Protein AF-A0A1V2AYZ2-F1 (afdb_monomer_lite)

Radius of gyration: 11.79 Å; chains: 1; bounding box: 23×23×30 Å

Secondary structure (DSSP, 8-state):
---GGGSS--HHHHHHSSSSGGGGEE-SS-HHHHHHHHHHHHHH-TTS-HHHHHHHHHHHHHHSPSSEEHHHHHHHHHHHHH-

Foldseek 3Di:
DQDCLVVDDCPVVCVPDPDNVCSQFQDPVPVVSLVVLLVSVCVVCVPDDSVQLSVQLVVLPVVADPSRGPRNSVVSSVVSSVD

Sequence (83 aa):
MAHPVLNEDWSDYDNKKKKKEDRLFFSCEEQWEVDYLVKKLKRYYPAKTETQIRSAIESCCRTVRAPRPRTEFVACVTSRLDS

Structure (mmCIF, N/CA/C/O backbone):
data_AF-A0A1V2AYZ2-F1
#
_entry.id 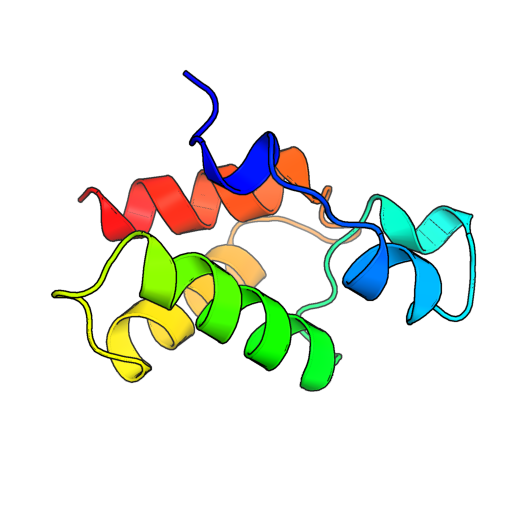  AF-A0A1V2AYZ2-F1
#
loop_
_atom_site.group_PDB
_atom_site.id
_atom_site.type_symbol
_atom_site.label_atom_id
_atom_site.label_alt_id
_atom_site.label_comp_id
_atom_site.label_asym_id
_atom_site.label_entity_id
_atom_site.label_seq_id
_atom_site.pdbx_PDB_ins_code
_atom_site.Cartn_x
_atom_site.Cartn_y
_atom_site.Cartn_z
_atom_site.occupancy
_atom_site.B_iso_or_equiv
_atom_site.auth_seq_id
_atom_site.auth_comp_id
_atom_site.auth_asym_id
_atom_site.auth_atom_id
_atom_site.pdbx_PDB_model_num
ATOM 1 N N . MET A 1 1 ? -9.357 -14.935 -2.171 1.00 54.06 1 MET A N 1
ATOM 2 C CA . MET A 1 1 ? -10.110 -13.969 -3.004 1.00 54.06 1 MET A CA 1
ATOM 3 C C . MET A 1 1 ? -9.312 -12.676 -3.059 1.00 54.06 1 MET A C 1
ATOM 5 O O . MET A 1 1 ? -8.669 -12.359 -2.068 1.00 54.06 1 MET A O 1
ATOM 9 N N . ALA A 1 2 ? -9.286 -11.978 -4.196 1.00 67.88 2 ALA A N 1
ATOM 10 C CA . ALA A 1 2 ? -8.608 -10.684 -4.291 1.00 67.88 2 ALA A CA 1
ATOM 11 C C . ALA A 1 2 ? -9.379 -9.635 -3.471 1.00 67.88 2 ALA A C 1
ATOM 13 O O . ALA A 1 2 ? -10.602 -9.557 -3.577 1.00 67.88 2 ALA A O 1
ATOM 14 N N . HIS A 1 3 ? -8.679 -8.862 -2.637 1.00 82.81 3 HIS A N 1
ATOM 15 C CA . HIS A 1 3 ? -9.305 -7.826 -1.813 1.00 82.81 3 HIS A CA 1
ATOM 16 C C . HIS A 1 3 ? -9.888 -6.702 -2.703 1.00 82.81 3 HIS A C 1
ATOM 18 O O . HIS A 1 3 ? -9.240 -6.345 -3.692 1.00 82.81 3 HIS A O 1
ATOM 24 N N . PRO A 1 4 ? -11.050 -6.095 -2.371 1.00 85.69 4 PRO A N 1
ATOM 25 C CA . PRO A 1 4 ? -11.719 -5.085 -3.207 1.00 85.69 4 PRO A CA 1
ATOM 26 C C . PRO A 1 4 ? -10.838 -3.913 -3.661 1.00 85.69 4 PRO A C 1
ATOM 28 O O . PRO A 1 4 ? -11.016 -3.401 -4.760 1.00 85.69 4 PRO A O 1
ATOM 31 N N . VAL A 1 5 ? -9.835 -3.543 -2.861 1.00 87.81 5 VAL A N 1
ATOM 32 C CA . VAL A 1 5 ? -8.839 -2.501 -3.185 1.00 87.81 5 VAL A CA 1
ATOM 33 C C . VAL A 1 5 ? -8.077 -2.758 -4.502 1.00 87.81 5 VAL A C 1
ATOM 35 O O . VAL A 1 5 ? -7.602 -1.819 -5.144 1.00 87.81 5 VAL A O 1
ATOM 38 N N . LEU A 1 6 ? -7.954 -4.022 -4.931 1.00 86.19 6 LEU A N 1
ATOM 39 C CA . LEU A 1 6 ? -7.333 -4.395 -6.208 1.00 86.19 6 LEU A CA 1
ATOM 40 C C . LEU A 1 6 ? -8.232 -4.113 -7.417 1.00 86.19 6 LEU A C 1
ATOM 42 O O . LEU A 1 6 ? -7.709 -3.960 -8.516 1.00 86.19 6 LEU A O 1
ATOM 46 N N . ASN A 1 7 ? -9.545 -4.013 -7.205 1.00 86.62 7 ASN A N 1
ATOM 47 C CA . ASN A 1 7 ? -10.530 -3.731 -8.249 1.00 86.62 7 ASN A CA 1
ATOM 48 C C . ASN A 1 7 ? -10.849 -2.231 -8.370 1.00 86.62 7 ASN A C 1
ATOM 50 O O . ASN A 1 7 ? -11.596 -1.841 -9.263 1.00 86.62 7 ASN A O 1
ATOM 54 N N . GLU A 1 8 ? -10.327 -1.390 -7.472 1.00 87.88 8 GLU A N 1
ATOM 55 C CA . GLU A 1 8 ? -10.480 0.063 -7.574 1.00 87.88 8 GLU A CA 1
ATOM 56 C C . GLU A 1 8 ? -9.704 0.652 -8.746 1.00 87.88 8 GLU A C 1
ATOM 58 O O . GLU A 1 8 ? -8.756 0.061 -9.257 1.00 87.88 8 GLU A O 1
ATOM 63 N N . ASP A 1 9 ? -10.041 1.893 -9.087 1.00 88.44 9 ASP A N 1
ATOM 64 C CA . ASP A 1 9 ? -9.238 2.678 -10.005 1.00 88.44 9 ASP A CA 1
ATOM 65 C C . ASP A 1 9 ? -7.842 2.962 -9.422 1.00 88.44 9 ASP A C 1
ATOM 67 O O . ASP A 1 9 ? -7.685 3.451 -8.298 1.00 88.44 9 ASP A O 1
ATOM 71 N N . TRP A 1 10 ? -6.811 2.615 -10.190 1.00 91.62 10 TRP A N 1
ATOM 72 C CA . TRP A 1 10 ? -5.404 2.899 -9.896 1.00 91.62 10 TRP A CA 1
ATOM 73 C C . TRP A 1 10 ? -4.826 3.951 -10.849 1.00 91.62 10 TRP A C 1
ATOM 75 O O . TRP A 1 10 ? -3.625 4.203 -10.796 1.00 91.62 10 TRP A O 1
ATOM 85 N N . SER A 1 11 ? -5.649 4.601 -11.680 1.00 90.88 11 SER A N 1
ATOM 86 C CA . SER A 1 11 ? -5.191 5.566 -12.686 1.00 90.88 11 SER A CA 1
ATOM 87 C C . SER A 1 11 ? -4.333 6.683 -12.091 1.00 90.88 11 SER A C 1
ATOM 89 O O . SER A 1 11 ? -3.294 7.007 -12.657 1.00 90.88 11 SER A O 1
ATOM 91 N N . ASP A 1 12 ? -4.685 7.221 -10.920 1.00 89.19 12 ASP A N 1
ATOM 92 C CA . ASP A 1 12 ? -3.872 8.242 -10.237 1.00 89.19 12 ASP A CA 1
ATOM 93 C C . ASP A 1 12 ? -2.463 7.744 -9.885 1.00 89.19 12 ASP A C 1
ATOM 95 O O . ASP A 1 12 ? -1.470 8.452 -10.068 1.00 89.19 12 ASP A O 1
ATOM 99 N N . TYR A 1 13 ? -2.366 6.509 -9.391 1.00 90.12 13 TYR A N 1
ATOM 100 C CA . TYR A 1 13 ? -1.092 5.870 -9.078 1.00 90.12 13 TYR A CA 1
ATOM 101 C C . TYR A 1 13 ? -0.298 5.590 -10.357 1.00 90.12 13 TYR A C 1
ATOM 103 O O . TYR A 1 13 ? 0.879 5.939 -10.454 1.00 90.12 13 TYR A O 1
ATOM 111 N N . ASP A 1 14 ? -0.964 5.034 -11.367 1.00 90.62 14 ASP A N 1
ATOM 112 C CA . ASP A 1 14 ? -0.372 4.656 -12.646 1.00 90.62 14 ASP A CA 1
ATOM 113 C C . ASP A 1 14 ? 0.131 5.884 -13.431 1.00 90.62 14 ASP A C 1
ATOM 115 O O . ASP A 1 14 ? 1.185 5.840 -14.073 1.00 90.62 14 ASP A O 1
ATOM 119 N N . ASN A 1 15 ? -0.586 7.007 -13.361 1.00 90.81 15 ASN A N 1
ATOM 120 C CA . ASN A 1 15 ? -0.212 8.269 -14.002 1.00 90.81 15 ASN A CA 1
ATOM 121 C C . ASN A 1 15 ? 0.944 8.970 -13.288 1.00 90.81 15 ASN A C 1
ATOM 123 O O . ASN A 1 15 ? 1.726 9.663 -13.937 1.00 90.81 15 ASN A O 1
ATOM 127 N N . LYS A 1 16 ? 1.081 8.774 -11.972 1.00 90.31 16 LYS A N 1
ATOM 128 C CA . LYS A 1 16 ? 2.173 9.351 -11.179 1.00 90.31 16 LYS A CA 1
ATOM 129 C C . LYS A 1 16 ? 3.504 8.609 -11.356 1.00 90.31 16 LYS A C 1
ATOM 131 O O . LYS A 1 16 ? 4.565 9.179 -11.098 1.00 90.31 16 LYS A O 1
ATOM 136 N N . LYS A 1 17 ? 3.477 7.359 -11.829 1.00 88.62 17 LYS A N 1
ATOM 137 C CA . LYS A 1 17 ? 4.687 6.598 -12.175 1.00 88.62 17 LYS A CA 1
ATOM 138 C C . LYS A 1 17 ? 5.425 7.233 -13.354 1.00 88.62 17 LYS A C 1
ATOM 140 O O . LYS A 1 17 ? 4.831 7.543 -14.383 1.00 88.62 17 LYS A O 1
ATOM 145 N N . LYS A 1 18 ? 6.753 7.343 -13.230 1.00 83.31 18 LYS A N 1
ATOM 146 C CA . LYS A 1 18 ? 7.631 7.899 -14.277 1.00 83.31 18 LYS A CA 1
ATOM 147 C C . LYS A 1 18 ? 7.662 7.033 -15.540 1.00 83.31 18 LYS A C 1
ATOM 149 O O . LYS A 1 18 ? 7.706 7.570 -16.643 1.00 83.31 18 LYS A O 1
ATOM 154 N N . LYS A 1 19 ? 7.639 5.704 -15.391 1.00 84.62 19 LYS A N 1
ATOM 155 C CA . LYS A 1 19 ? 7.619 4.743 -16.503 1.00 84.62 19 LYS A CA 1
ATOM 156 C C . LYS A 1 19 ? 6.322 3.944 -16.485 1.00 84.62 19 LYS A C 1
ATOM 158 O O . LYS A 1 19 ? 5.833 3.566 -15.423 1.00 84.62 19 LYS A O 1
ATOM 163 N N . LYS A 1 20 ? 5.784 3.648 -17.672 1.00 80.69 20 LYS A N 1
ATOM 164 C CA . LYS A 1 20 ? 4.549 2.857 -17.807 1.00 80.69 20 LYS A CA 1
ATOM 165 C C . LYS A 1 20 ? 4.710 1.419 -17.307 1.00 80.69 20 LYS A C 1
ATOM 167 O O . LYS A 1 20 ? 3.761 0.858 -16.777 1.00 80.69 20 LYS A O 1
ATOM 172 N N . GLU A 1 21 ? 5.900 0.849 -17.446 1.00 84.75 21 GLU A N 1
ATOM 173 C CA . GLU A 1 21 ? 6.212 -0.517 -17.008 1.00 84.75 21 GLU A CA 1
ATOM 174 C C . GLU A 1 21 ? 6.178 -0.650 -15.475 1.00 84.75 21 GLU A C 1
ATOM 176 O O . GLU A 1 21 ? 5.708 -1.656 -14.949 1.00 84.75 21 GLU A O 1
ATOM 181 N N . ASP A 1 22 ? 6.549 0.413 -14.751 1.00 87.44 22 ASP A N 1
ATOM 182 C CA . ASP A 1 22 ? 6.594 0.428 -13.282 1.00 87.44 22 ASP A CA 1
ATOM 183 C C . ASP A 1 22 ? 5.201 0.495 -12.631 1.00 87.44 22 ASP A C 1
ATOM 185 O O . ASP A 1 22 ? 5.080 0.370 -11.414 1.00 87.44 22 ASP A O 1
ATOM 189 N N . ARG A 1 23 ? 4.134 0.697 -13.417 1.00 89.00 23 ARG A N 1
ATOM 190 C CA . ARG A 1 23 ? 2.739 0.794 -12.938 1.00 89.00 23 ARG A CA 1
ATOM 191 C C . ARG A 1 23 ? 2.236 -0.498 -12.306 1.00 89.00 23 ARG A C 1
ATOM 193 O O . ARG A 1 23 ? 1.394 -0.479 -11.411 1.00 89.00 23 ARG A O 1
ATOM 200 N N . LEU A 1 24 ? 2.777 -1.627 -12.756 1.00 91.12 24 LEU A N 1
ATOM 201 C CA . LEU A 1 24 ? 2.407 -2.949 -12.260 1.00 91.12 24 LEU A CA 1
ATOM 202 C C . LEU A 1 24 ? 3.169 -3.345 -10.993 1.00 91.12 24 LEU A C 1
ATOM 204 O O . LEU A 1 24 ? 2.869 -4.393 -10.420 1.00 91.12 24 LEU A O 1
ATOM 208 N N . PHE A 1 25 ? 4.121 -2.528 -10.538 1.00 93.81 25 PHE A N 1
ATOM 209 C CA . PHE A 1 25 ? 5.004 -2.851 -9.424 1.00 93.81 25 PHE A CA 1
ATOM 210 C C . PHE A 1 25 ? 4.940 -1.796 -8.327 1.00 93.81 25 PHE A C 1
ATOM 212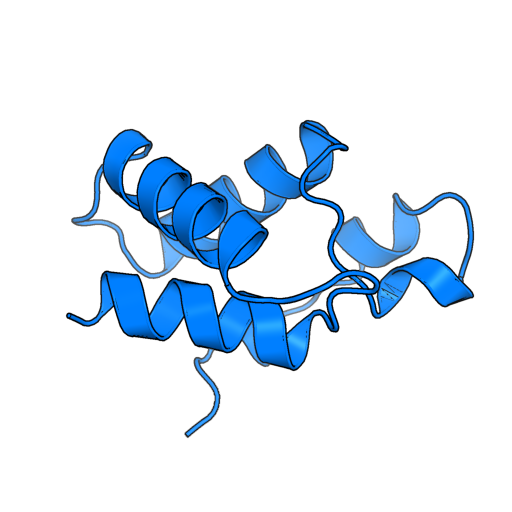 O O . PHE A 1 25 ? 4.886 -0.599 -8.596 1.00 93.81 25 PHE A O 1
ATOM 219 N N . PHE A 1 26 ? 5.004 -2.243 -7.079 1.00 94.38 26 PHE A N 1
ATOM 220 C CA . PHE A 1 26 ? 5.023 -1.376 -5.911 1.00 94.38 26 PHE A CA 1
ATOM 221 C C . PHE A 1 26 ? 6.454 -1.133 -5.418 1.00 94.38 26 PHE A C 1
ATOM 223 O O . PHE A 1 26 ? 7.220 -2.078 -5.196 1.00 94.38 26 PHE A O 1
ATOM 230 N N . SER A 1 27 ? 6.811 0.132 -5.205 1.00 93.25 27 SER A N 1
ATOM 231 C CA . SER A 1 27 ? 8.075 0.515 -4.584 1.00 93.25 27 SER A CA 1
ATOM 232 C C . SER A 1 27 ? 7.865 0.886 -3.123 1.00 93.25 27 SER A C 1
ATOM 234 O O . SER A 1 27 ? 7.140 1.816 -2.788 1.00 93.25 27 SER A O 1
ATOM 236 N N . CYS A 1 28 ? 8.565 0.171 -2.246 1.00 93.50 28 CYS A N 1
ATOM 237 C CA . CYS A 1 28 ? 8.620 0.489 -0.823 1.00 93.50 28 CYS A CA 1
ATOM 238 C C . CYS A 1 28 ? 9.543 1.670 -0.498 1.00 93.50 28 CYS A C 1
ATOM 240 O O . CYS A 1 28 ? 9.494 2.187 0.612 1.00 93.50 28 CYS A O 1
ATOM 242 N N . GLU A 1 29 ? 10.403 2.060 -1.441 1.00 92.69 29 GLU A N 1
ATOM 243 C CA . GLU A 1 29 ? 11.385 3.139 -1.273 1.00 92.69 29 GLU A CA 1
ATOM 244 C C . GLU A 1 29 ? 10.795 4.500 -1.665 1.00 92.69 29 GLU A C 1
ATOM 246 O O . GLU A 1 29 ? 11.211 5.544 -1.170 1.00 92.69 29 GLU A O 1
ATOM 251 N N . GLU A 1 30 ? 9.779 4.490 -2.526 1.00 92.12 30 GLU A N 1
ATOM 252 C CA . GLU A 1 30 ? 9.067 5.686 -2.955 1.00 92.12 30 GLU A CA 1
ATOM 253 C C . GLU A 1 30 ? 8.001 6.050 -1.915 1.00 92.12 30 GLU A C 1
ATOM 255 O O . GLU A 1 30 ? 6.908 5.482 -1.875 1.00 92.12 30 GLU A O 1
ATOM 260 N N . GLN A 1 31 ? 8.301 7.035 -1.066 1.00 93.06 31 GLN A N 1
ATOM 261 C CA . GLN A 1 31 ? 7.423 7.432 0.040 1.00 93.06 31 GLN A CA 1
ATOM 262 C C . GLN A 1 31 ? 5.999 7.792 -0.415 1.00 93.06 31 GLN A C 1
ATOM 264 O O . GLN A 1 31 ? 5.026 7.476 0.268 1.00 93.06 31 GLN A O 1
ATOM 269 N N . TRP A 1 32 ? 5.852 8.380 -1.606 1.00 93.94 32 TRP A N 1
ATOM 270 C CA . TRP A 1 32 ? 4.536 8.712 -2.149 1.00 93.94 32 TRP A CA 1
ATOM 271 C C . TRP A 1 32 ? 3.690 7.477 -2.488 1.00 93.94 32 TRP A C 1
ATOM 273 O O . TRP A 1 32 ? 2.464 7.576 -2.447 1.00 93.94 32 TRP A O 1
ATOM 283 N N . GLU A 1 33 ? 4.306 6.340 -2.830 1.00 94.56 33 GLU A N 1
ATOM 284 C CA . GLU A 1 33 ? 3.595 5.083 -3.091 1.00 94.56 33 GLU A CA 1
ATOM 285 C C . GLU A 1 33 ? 3.076 4.481 -1.791 1.00 94.56 33 GLU A C 1
ATOM 287 O O . GLU A 1 33 ? 1.925 4.045 -1.724 1.00 94.56 33 GLU A O 1
ATOM 292 N N . VAL A 1 34 ? 3.900 4.529 -0.741 1.00 95.62 34 VAL A N 1
ATOM 293 C CA . VAL A 1 34 ? 3.512 4.129 0.615 1.00 95.62 34 VAL A CA 1
ATOM 294 C C . VAL A 1 34 ? 2.348 4.985 1.100 1.00 95.62 34 VAL A C 1
ATOM 296 O O . VAL A 1 34 ? 1.307 4.443 1.465 1.00 95.62 34 VAL A O 1
ATOM 299 N N . ASP A 1 35 ? 2.467 6.311 1.028 1.00 95.25 35 ASP A N 1
ATOM 300 C CA . ASP A 1 35 ? 1.402 7.221 1.457 1.00 95.25 35 ASP A CA 1
ATOM 301 C C . ASP A 1 35 ? 0.122 7.051 0.618 1.00 95.25 35 ASP A C 1
ATOM 303 O O . ASP A 1 35 ? -0.988 7.147 1.150 1.00 95.25 35 ASP A O 1
ATOM 307 N N . TYR A 1 36 ? 0.247 6.770 -0.685 1.00 94.75 36 TYR A N 1
ATOM 308 C CA . TYR A 1 36 ? -0.897 6.464 -1.549 1.00 94.75 36 TYR A CA 1
ATOM 309 C C . TYR A 1 36 ? -1.618 5.196 -1.082 1.00 94.75 36 TYR A C 1
ATOM 311 O O . TYR A 1 36 ? -2.833 5.216 -0.870 1.00 94.75 36 TYR A O 1
ATOM 319 N N . LEU A 1 37 ? -0.874 4.106 -0.876 1.00 95.12 37 LEU A N 1
ATOM 320 C CA . LEU A 1 37 ? -1.442 2.831 -0.452 1.00 95.12 37 LEU A CA 1
ATOM 321 C C . LEU A 1 37 ? -2.071 2.929 0.942 1.00 95.12 37 LEU A C 1
ATOM 323 O O . LEU A 1 37 ? -3.166 2.412 1.151 1.00 95.12 37 LEU A O 1
ATOM 327 N N . VAL A 1 38 ? -1.436 3.654 1.867 1.00 95.94 38 VAL A N 1
ATOM 328 C CA . VAL A 1 38 ? -1.986 3.946 3.197 1.00 95.94 38 VAL A CA 1
ATOM 329 C C . VAL A 1 38 ? -3.342 4.640 3.086 1.00 95.94 38 VAL A C 1
ATOM 331 O O . VAL A 1 38 ? -4.320 4.174 3.672 1.00 95.94 38 VAL A O 1
ATOM 334 N N . LYS A 1 39 ? -3.431 5.724 2.304 1.00 94.25 39 LYS A N 1
ATOM 335 C CA . LYS A 1 39 ? -4.688 6.466 2.104 1.00 94.25 39 LYS A CA 1
ATOM 336 C C . LYS A 1 39 ? -5.772 5.593 1.484 1.00 94.25 39 LYS A C 1
ATOM 338 O O . LYS A 1 39 ? -6.927 5.682 1.899 1.00 94.25 39 LYS A O 1
ATOM 343 N N . LYS A 1 40 ? -5.408 4.746 0.518 1.00 93.81 40 LYS A N 1
ATOM 344 C CA . LYS A 1 40 ? -6.342 3.827 -0.139 1.00 93.81 40 LYS A CA 1
ATOM 345 C C . LYS A 1 40 ? -6.871 2.782 0.846 1.00 93.81 40 LYS A C 1
ATOM 347 O O . LYS A 1 40 ? -8.078 2.650 1.016 1.00 93.81 40 LYS A O 1
ATOM 352 N N . LEU A 1 41 ? -5.981 2.114 1.581 1.00 94.31 41 LEU A N 1
ATOM 353 C CA . LEU A 1 41 ? -6.346 1.094 2.568 1.00 94.31 41 LEU A CA 1
ATOM 354 C C . LEU A 1 41 ? -7.132 1.665 3.748 1.00 94.31 41 LEU A C 1
ATOM 356 O O . LEU A 1 41 ? -8.026 0.995 4.253 1.00 94.31 41 LEU A O 1
ATOM 360 N N . LYS A 1 42 ? -6.877 2.908 4.164 1.00 94.25 42 LYS A N 1
ATOM 361 C CA . LYS A 1 42 ? -7.618 3.543 5.262 1.00 94.25 42 LYS A CA 1
ATOM 362 C C . LYS A 1 42 ? -9.119 3.688 4.973 1.00 94.25 42 LYS A C 1
ATOM 364 O O . LYS A 1 42 ? -9.907 3.681 5.915 1.00 94.25 42 LYS A O 1
ATOM 369 N N . ARG A 1 43 ? -9.521 3.763 3.696 1.00 92.75 43 ARG A N 1
ATOM 370 C CA . ARG A 1 43 ? -10.939 3.753 3.280 1.00 92.75 43 ARG A CA 1
ATOM 371 C C . ARG A 1 43 ? -11.607 2.399 3.532 1.00 92.75 43 ARG A C 1
ATOM 373 O O . ARG A 1 43 ? -12.778 2.361 3.884 1.00 92.75 43 ARG A O 1
ATOM 380 N N . TYR A 1 44 ? -10.852 1.311 3.387 1.00 91.94 44 TYR A N 1
ATOM 381 C CA . TYR A 1 44 ? -11.323 -0.062 3.597 1.00 91.94 44 TYR A CA 1
ATOM 382 C C . TYR A 1 44 ? -11.197 -0.536 5.041 1.00 91.94 44 TYR A C 1
ATOM 384 O O . TYR A 1 44 ? -12.018 -1.311 5.517 1.00 91.94 44 TYR A O 1
ATOM 392 N N . TYR A 1 45 ? -10.185 -0.040 5.746 1.00 93.38 45 TYR A N 1
ATOM 393 C CA . TYR A 1 45 ? -9.877 -0.396 7.123 1.00 93.38 45 TYR A CA 1
ATOM 394 C C . TYR A 1 45 ? -10.015 0.830 8.039 1.00 93.38 45 TYR A C 1
ATOM 396 O O . TYR A 1 45 ? -9.023 1.269 8.631 1.00 93.38 45 TYR A O 1
ATOM 404 N N . PRO A 1 46 ? -11.226 1.407 8.200 1.00 93.56 46 PRO A N 1
ATOM 405 C CA . PRO A 1 46 ? -11.413 2.625 8.990 1.00 93.56 46 PRO A CA 1
ATOM 406 C C . PRO A 1 46 ? -10.976 2.443 10.451 1.00 93.56 46 PRO A C 1
ATOM 408 O O . PRO A 1 46 ? -10.431 3.377 11.044 1.00 93.56 46 PRO A O 1
ATOM 411 N N . ALA A 1 47 ? -11.119 1.229 10.995 1.00 94.38 47 ALA A N 1
ATOM 412 C CA . ALA A 1 47 ? -10.727 0.871 12.357 1.00 94.38 47 ALA A CA 1
ATOM 413 C C . ALA A 1 47 ? -9.208 0.708 12.569 1.00 94.38 47 ALA A C 1
ATOM 415 O O . ALA A 1 47 ? -8.745 0.815 13.702 1.00 94.38 47 ALA A O 1
ATOM 416 N N . LYS A 1 48 ? -8.411 0.464 11.516 1.00 95.00 48 LYS A N 1
ATOM 417 C CA . LYS A 1 48 ? -6.953 0.297 11.651 1.00 95.00 48 LYS A CA 1
ATOM 418 C C . LYS A 1 48 ? -6.275 1.662 11.671 1.00 95.00 48 LYS A C 1
ATOM 420 O O . LYS A 1 48 ? -6.589 2.529 10.855 1.00 95.00 48 LYS A O 1
ATOM 425 N N . THR A 1 49 ? -5.347 1.891 12.590 1.00 95.38 49 THR A N 1
ATOM 426 C CA . THR A 1 49 ? -4.581 3.143 12.636 1.00 95.38 49 THR A CA 1
ATOM 427 C C . THR A 1 49 ? -3.635 3.246 11.443 1.00 95.38 49 THR A C 1
ATOM 429 O O . THR A 1 49 ? -3.261 2.244 10.831 1.00 95.38 49 THR A O 1
ATOM 432 N N . GLU A 1 50 ? -3.213 4.466 11.112 1.00 94.56 50 GLU A N 1
ATOM 433 C CA . GLU A 1 50 ? -2.227 4.669 10.048 1.00 94.56 50 GLU A CA 1
ATOM 434 C C . GLU A 1 50 ? -0.936 3.882 10.319 1.00 94.56 50 GLU A C 1
ATOM 436 O O . GLU A 1 50 ? -0.400 3.235 9.423 1.00 94.56 50 GLU A O 1
ATOM 441 N N . THR A 1 51 ? -0.491 3.856 11.577 1.00 95.69 51 THR A N 1
ATOM 442 C CA . THR A 1 51 ? 0.679 3.092 12.024 1.00 95.69 51 THR A CA 1
ATOM 443 C C . THR A 1 51 ? 0.524 1.592 11.780 1.00 95.69 51 THR A C 1
ATOM 445 O O . THR A 1 51 ? 1.467 0.956 11.318 1.00 95.69 51 THR A O 1
ATOM 448 N N . GLN A 1 52 ? -0.659 1.016 12.030 1.00 96.12 52 GLN A N 1
ATOM 449 C CA . GLN A 1 52 ? -0.924 -0.400 11.744 1.00 96.12 52 GLN A CA 1
ATOM 450 C C . GLN A 1 52 ? -0.840 -0.697 10.242 1.00 96.12 52 GLN A C 1
ATOM 452 O O . GLN A 1 52 ? -0.229 -1.688 9.845 1.00 96.12 52 GLN A O 1
ATOM 457 N N . ILE A 1 53 ? -1.395 0.183 9.403 1.00 96.69 53 ILE A N 1
ATOM 458 C CA . ILE A 1 53 ? -1.334 0.040 7.941 1.00 96.69 53 ILE A CA 1
ATOM 459 C C . ILE A 1 53 ? 0.112 0.162 7.444 1.00 96.69 53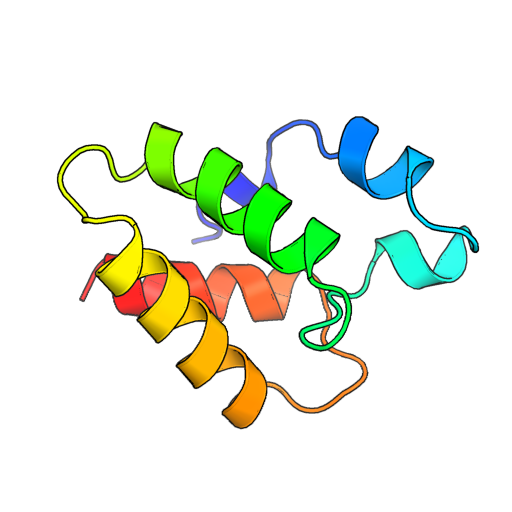 ILE A C 1
ATOM 461 O O . ILE A 1 53 ? 0.572 -0.691 6.687 1.00 96.69 53 ILE A O 1
ATOM 465 N N . ARG A 1 54 ? 0.862 1.168 7.911 1.00 96.50 54 ARG A N 1
ATOM 466 C CA . ARG A 1 54 ? 2.286 1.343 7.579 1.00 96.50 54 ARG A CA 1
ATOM 467 C C . ARG A 1 54 ? 3.123 0.138 8.007 1.00 96.50 54 ARG A C 1
ATOM 469 O O . ARG A 1 54 ? 3.941 -0.333 7.225 1.00 96.50 54 ARG A O 1
ATOM 476 N N . SER A 1 55 ? 2.879 -0.398 9.202 1.00 96.50 55 SER A N 1
ATOM 477 C CA . SER A 1 55 ? 3.570 -1.590 9.702 1.00 96.50 55 SER A CA 1
ATOM 478 C C . SER A 1 55 ? 3.289 -2.829 8.839 1.00 96.50 55 SER A C 1
ATOM 480 O O . SER A 1 55 ? 4.213 -3.576 8.513 1.00 96.50 55 SER A O 1
ATOM 482 N N . ALA A 1 56 ? 2.044 -3.020 8.386 1.00 96.50 56 ALA A N 1
ATOM 483 C CA . ALA A 1 56 ? 1.699 -4.096 7.456 1.00 96.50 56 ALA A CA 1
ATOM 484 C C . ALA A 1 56 ? 2.418 -3.944 6.103 1.00 96.50 56 ALA A C 1
ATOM 486 O O . ALA A 1 56 ? 2.976 -4.918 5.593 1.00 96.50 56 ALA A O 1
ATOM 487 N N . ILE A 1 57 ? 2.462 -2.722 5.557 1.00 96.12 57 ILE A N 1
ATOM 488 C CA . ILE A 1 57 ? 3.198 -2.400 4.324 1.00 96.12 57 ILE A CA 1
ATOM 489 C C . ILE A 1 57 ? 4.686 -2.712 4.491 1.00 96.12 57 ILE A C 1
ATOM 491 O O . ILE A 1 57 ? 5.242 -3.448 3.679 1.00 96.12 57 ILE A O 1
ATOM 495 N N . GLU A 1 58 ? 5.321 -2.227 5.559 1.00 95.56 58 GLU A N 1
ATOM 496 C CA . GLU A 1 58 ? 6.744 -2.463 5.828 1.00 95.56 58 GLU A CA 1
ATOM 497 C C . GLU A 1 58 ? 7.058 -3.959 5.961 1.00 95.56 58 GLU A C 1
ATOM 499 O O . GLU A 1 58 ? 8.045 -4.459 5.415 1.00 95.56 58 GLU A O 1
ATOM 504 N N . SER A 1 59 ? 6.184 -4.705 6.633 1.00 95.69 59 SER A N 1
ATOM 505 C CA . SER A 1 59 ? 6.326 -6.152 6.745 1.00 95.69 59 SER A CA 1
ATOM 506 C C . SER A 1 59 ? 6.266 -6.835 5.369 1.00 95.69 59 SER A C 1
ATOM 508 O O . SER A 1 59 ? 7.091 -7.701 5.058 1.00 95.69 59 SER A O 1
ATOM 510 N N . CYS A 1 60 ? 5.360 -6.401 4.489 1.00 96.00 60 CYS A N 1
ATOM 511 C CA . CYS A 1 60 ? 5.286 -6.895 3.113 1.00 96.00 60 CYS A CA 1
ATOM 512 C C . CYS A 1 60 ? 6.460 -6.453 2.237 1.00 96.00 60 CYS A C 1
ATOM 514 O O . CYS A 1 60 ? 6.877 -7.220 1.374 1.00 96.00 60 CYS A O 1
ATOM 516 N N . CYS A 1 61 ? 7.076 -5.300 2.500 1.00 94.69 61 CYS A N 1
ATOM 517 C CA . CYS A 1 61 ? 8.303 -4.870 1.821 1.00 94.69 61 CYS A CA 1
ATOM 518 C C . CYS A 1 61 ? 9.481 -5.823 2.037 1.00 94.69 61 CYS A C 1
ATOM 520 O O . CYS A 1 61 ? 10.327 -5.958 1.147 1.00 94.69 61 CYS A O 1
ATOM 522 N N . ARG A 1 62 ? 9.519 -6.484 3.202 1.00 93.50 62 ARG A N 1
ATOM 523 C CA . ARG A 1 62 ? 10.504 -7.518 3.553 1.00 93.50 62 ARG A CA 1
ATOM 524 C C . ARG A 1 62 ? 10.096 -8.919 3.083 1.00 93.50 62 ARG A C 1
ATOM 526 O O . ARG A 1 62 ? 10.959 -9.774 2.925 1.00 93.50 62 ARG A O 1
ATOM 533 N N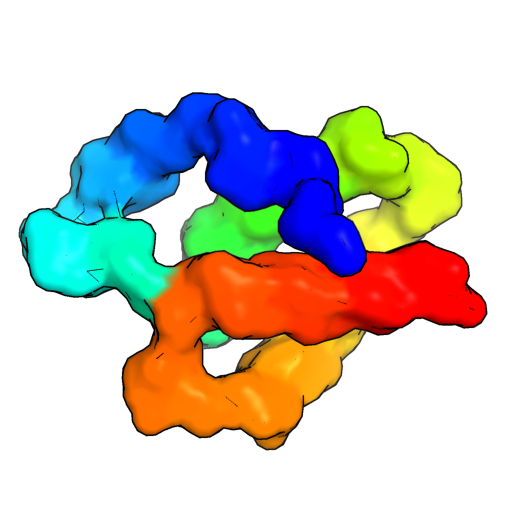 . THR A 1 63 ? 8.799 -9.155 2.874 1.00 93.88 63 THR A N 1
ATOM 534 C CA . THR A 1 63 ? 8.256 -10.471 2.488 1.00 93.88 63 THR A CA 1
ATOM 535 C C . THR A 1 63 ? 8.260 -10.660 0.967 1.00 93.88 63 THR A C 1
ATOM 537 O O . THR A 1 63 ? 8.728 -11.680 0.470 1.00 93.88 63 THR A O 1
ATOM 540 N N . VAL A 1 64 ? 7.766 -9.667 0.223 1.00 93.50 64 VAL A N 1
ATOM 541 C CA . VAL A 1 64 ? 7.670 -9.693 -1.241 1.00 93.50 64 VAL A CA 1
ATOM 542 C C . VAL A 1 64 ? 8.969 -9.141 -1.823 1.00 93.50 64 VAL A C 1
ATOM 544 O O . VAL A 1 64 ? 9.334 -7.983 -1.580 1.00 93.50 64 VAL A O 1
ATOM 547 N N . ARG A 1 65 ? 9.689 -9.977 -2.578 1.00 91.38 65 ARG A N 1
ATOM 548 C CA . ARG A 1 65 ? 10.962 -9.596 -3.207 1.00 91.38 65 ARG A CA 1
ATOM 549 C C . ARG A 1 65 ? 10.726 -8.611 -4.351 1.00 91.38 65 ARG A C 1
ATOM 551 O O . ARG A 1 65 ? 9.700 -8.654 -5.020 1.00 91.38 65 ARG A O 1
ATOM 558 N N . ALA A 1 66 ? 11.684 -7.713 -4.570 1.00 89.06 66 ALA A N 1
ATOM 559 C CA . ALA A 1 66 ? 11.653 -6.819 -5.722 1.00 89.06 66 ALA A CA 1
ATOM 560 C C . ALA A 1 66 ? 11.973 -7.588 -7.027 1.00 89.06 66 ALA A C 1
ATOM 562 O O . ALA A 1 66 ? 12.829 -8.475 -6.986 1.00 89.06 66 ALA A O 1
ATOM 563 N N . PRO A 1 67 ? 11.346 -7.239 -8.170 1.00 89.88 67 PRO A N 1
ATOM 564 C CA . PRO A 1 67 ? 10.289 -6.233 -8.327 1.00 89.88 67 PRO A CA 1
ATOM 565 C C . PRO A 1 67 ? 8.953 -6.745 -7.766 1.00 89.88 67 PRO A C 1
ATOM 567 O O . PRO A 1 67 ? 8.553 -7.862 -8.063 1.00 89.88 67 PRO A O 1
ATOM 570 N N . ARG A 1 68 ? 8.273 -5.935 -6.940 1.00 93.75 68 ARG A N 1
ATOM 571 C CA . ARG A 1 68 ? 7.109 -6.368 -6.143 1.00 93.75 68 ARG A CA 1
ATOM 572 C C . ARG A 1 68 ? 5.826 -6.188 -6.954 1.00 93.75 68 ARG A C 1
ATOM 574 O O . ARG A 1 68 ? 5.398 -5.039 -7.090 1.00 93.75 68 ARG A O 1
ATOM 581 N N . PRO A 1 69 ? 5.196 -7.240 -7.505 1.00 94.75 69 PRO A N 1
ATOM 582 C CA . PRO A 1 69 ? 3.986 -7.070 -8.305 1.00 94.75 69 PRO A CA 1
ATOM 583 C C . PRO A 1 69 ? 2.878 -6.472 -7.438 1.00 94.75 69 PRO A C 1
ATOM 585 O O . PRO A 1 69 ? 2.653 -6.929 -6.320 1.00 94.75 69 PRO A O 1
ATOM 588 N N . ARG A 1 70 ? 2.170 -5.450 -7.929 1.00 93.06 70 ARG A N 1
ATOM 589 C CA . ARG A 1 70 ? 1.145 -4.720 -7.165 1.00 93.06 70 ARG A CA 1
ATOM 590 C C . ARG A 1 70 ? 0.087 -5.657 -6.592 1.00 93.06 70 ARG A C 1
ATOM 592 O O . ARG A 1 70 ? -0.301 -5.506 -5.440 1.00 93.06 70 ARG A O 1
ATOM 599 N N . THR A 1 71 ? -0.372 -6.616 -7.391 1.00 92.56 71 THR A N 1
ATOM 600 C CA . THR A 1 71 ? -1.392 -7.596 -6.994 1.00 92.56 71 THR A CA 1
ATOM 601 C C . THR A 1 71 ? -0.934 -8.446 -5.815 1.00 92.56 71 THR A C 1
ATOM 603 O O . THR A 1 71 ? -1.637 -8.527 -4.811 1.00 92.56 71 THR A O 1
ATOM 606 N N . GLU A 1 72 ? 0.262 -9.023 -5.913 1.00 94.62 72 GLU A N 1
ATOM 607 C CA . GLU A 1 72 ? 0.881 -9.825 -4.855 1.00 94.62 72 GLU A CA 1
ATOM 608 C C . GLU A 1 72 ? 1.172 -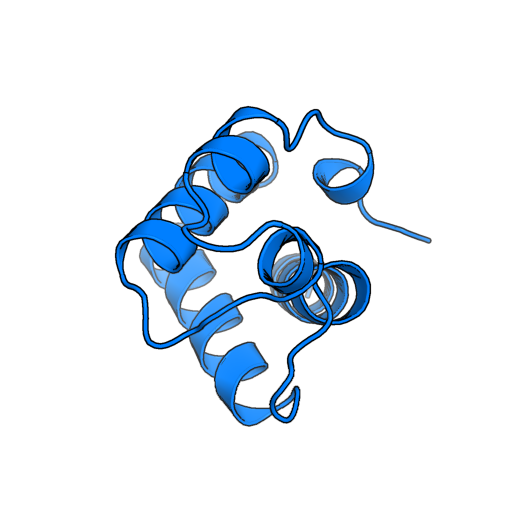8.983 -3.607 1.00 94.62 72 GLU A C 1
ATOM 610 O O . GLU A 1 72 ? 0.854 -9.378 -2.486 1.00 94.62 72 GLU A O 1
ATOM 615 N N . PHE A 1 73 ? 1.722 -7.784 -3.803 1.00 95.31 73 PHE A N 1
ATOM 616 C CA . PHE A 1 73 ? 2.083 -6.886 -2.718 1.00 95.31 73 PHE A CA 1
ATOM 617 C C . PHE A 1 73 ? 0.862 -6.451 -1.911 1.00 95.31 73 PHE A C 1
ATOM 619 O O . PHE A 1 73 ? 0.836 -6.583 -0.690 1.00 95.31 73 PHE A O 1
ATOM 626 N N . VAL A 1 74 ? -0.179 -5.971 -2.588 1.00 94.62 74 VAL A N 1
ATOM 627 C CA . VAL A 1 74 ? -1.418 -5.544 -1.936 1.00 94.62 74 VAL A CA 1
ATOM 628 C C . VAL A 1 74 ? -2.109 -6.725 -1.261 1.00 94.62 74 VAL A C 1
ATOM 630 O O . VAL A 1 74 ? -2.591 -6.553 -0.147 1.00 94.62 74 VAL A O 1
ATOM 633 N N . ALA A 1 75 ? -2.098 -7.920 -1.865 1.00 94.19 75 ALA A N 1
ATOM 634 C CA . ALA A 1 75 ? -2.641 -9.122 -1.234 1.00 94.19 75 ALA A CA 1
ATOM 635 C C . ALA A 1 75 ? -1.917 -9.468 0.079 1.00 94.19 75 ALA A C 1
ATOM 637 O O . ALA A 1 75 ? -2.578 -9.773 1.071 1.00 94.19 75 ALA A O 1
ATOM 638 N N . CYS A 1 76 ? -0.582 -9.354 0.112 1.00 95.31 76 CYS A N 1
ATOM 639 C CA . CYS A 1 76 ? 0.200 -9.500 1.343 1.00 95.31 76 CYS A CA 1
ATOM 640 C C . CYS A 1 76 ? -0.221 -8.473 2.405 1.00 95.31 76 CYS A C 1
ATOM 642 O O . CYS A 1 76 ? -0.353 -8.803 3.585 1.00 95.31 76 CYS A O 1
ATOM 644 N N . VAL A 1 77 ? -0.424 -7.211 2.011 1.00 95.62 77 VAL A N 1
ATOM 645 C CA . VAL A 1 77 ? -0.780 -6.156 2.969 1.00 95.62 77 VAL A CA 1
ATOM 646 C C . VAL A 1 77 ? -2.178 -6.390 3.530 1.00 95.62 77 VAL A C 1
ATOM 648 O O . VAL A 1 77 ? -2.360 -6.334 4.744 1.00 95.62 77 VAL A O 1
ATOM 651 N N . THR A 1 78 ? -3.155 -6.701 2.679 1.00 94.81 78 THR A N 1
ATOM 652 C CA . THR A 1 78 ? -4.535 -6.943 3.116 1.00 94.81 78 THR A CA 1
ATOM 653 C C . THR A 1 78 ? -4.629 -8.180 4.002 1.00 94.81 78 THR A C 1
ATOM 655 O O . THR A 1 78 ? -5.251 -8.109 5.054 1.00 94.81 78 THR A O 1
ATOM 658 N N . SER A 1 79 ? -3.906 -9.267 3.690 1.00 94.19 79 SER A N 1
ATOM 659 C CA . SER A 1 79 ? -3.903 -10.462 4.548 1.00 94.19 79 SER A CA 1
ATOM 660 C C . SER A 1 79 ? -3.359 -10.188 5.953 1.00 94.19 79 SER A C 1
ATOM 662 O O . SER A 1 79 ? -3.771 -10.835 6.908 1.00 94.19 79 SER A O 1
ATOM 664 N N . ARG A 1 80 ? -2.435 -9.228 6.100 1.00 93.56 80 ARG A N 1
ATOM 665 C CA . ARG A 1 80 ? -1.918 -8.798 7.411 1.00 93.56 80 ARG A CA 1
ATOM 666 C C . ARG A 1 80 ? -2.877 -7.882 8.168 1.00 93.56 80 ARG A C 1
ATOM 668 O O . ARG A 1 80 ? -2.765 -7.787 9.384 1.00 93.56 80 ARG A O 1
ATOM 675 N N . LEU A 1 81 ? -3.765 -7.178 7.471 1.00 92.06 81 LEU A N 1
ATOM 676 C CA . LEU A 1 81 ? -4.755 -6.295 8.089 1.00 92.06 81 LEU A CA 1
ATOM 677 C C . LEU A 1 81 ? -6.036 -7.039 8.476 1.00 92.06 81 LEU A C 1
ATOM 679 O O . LEU A 1 81 ? -6.663 -6.657 9.464 1.00 92.06 81 LEU A O 1
ATOM 683 N N . ASP A 1 82 ? -6.392 -8.084 7.732 1.00 89.38 82 ASP A N 1
ATOM 684 C CA . ASP A 1 82 ? -7.513 -8.982 8.038 1.00 89.38 82 ASP A CA 1
ATOM 685 C C . ASP A 1 82 ? -7.206 -9.941 9.200 1.00 89.38 82 ASP A C 1
ATOM 687 O O . ASP A 1 82 ? -8.127 -10.492 9.803 1.00 89.38 82 ASP A O 1
ATOM 691 N N . SER A 1 83 ? -5.917 -10.131 9.501 1.00 73.44 83 SER A N 1
ATOM 692 C CA . SER A 1 83 ? -5.431 -10.914 10.638 1.00 73.44 83 SER A CA 1
ATOM 693 C C . SER A 1 83 ? -5.446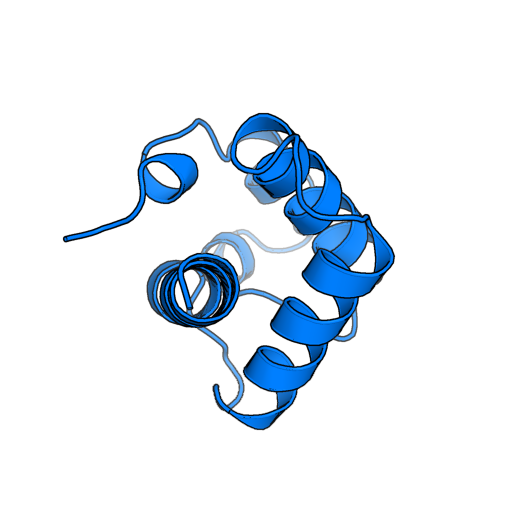 -10.129 11.951 1.00 73.44 83 SER A C 1
ATOM 695 O O . SER A 1 83 ? -5.439 -10.835 12.982 1.00 73.44 83 SER A O 1
#

pLDDT: mean 91.38, std 6.37, range [54.06, 96.69]